Protein AF-G5ATW1-F1 (afdb_monomer_lite)

pLDDT: mean 78.02, std 20.66, range [38.91, 98.62]

Organism: Heterocephalus glaber (NCBI:txid10181)

Structure (mmCIF, N/CA/C/O backbone):
data_AF-G5ATW1-F1
#
_entry.id   AF-G5ATW1-F1
#
loop_
_atom_site.group_PDB
_atom_site.id
_atom_site.type_symbol
_atom_site.label_atom_id
_atom_site.label_alt_id
_atom_site.label_comp_id
_atom_site.label_asym_id
_atom_site.label_entity_id
_atom_site.label_seq_id
_atom_site.pdbx_PDB_ins_code
_atom_site.Cartn_x
_atom_site.Cartn_y
_atom_site.Cartn_z
_atom_site.occupancy
_atom_site.B_iso_or_equiv
_atom_site.auth_seq_id
_atom_site.auth_comp_id
_atom_site.auth_asym_id
_atom_site.auth_atom_id
_atom_site.pdbx_PDB_model_num
ATOM 1 N N . MET A 1 1 ? -32.828 19.879 116.461 1.00 43.00 1 MET A N 1
ATOM 2 C CA . MET A 1 1 ? -32.168 20.107 115.156 1.00 43.00 1 MET A CA 1
ATOM 3 C C . MET A 1 1 ? -32.724 19.106 114.154 1.00 43.00 1 MET A C 1
ATOM 5 O O . MET A 1 1 ? -32.892 17.948 114.508 1.00 43.00 1 MET A O 1
ATOM 9 N N . ARG A 1 2 ? -33.128 19.582 112.972 1.00 44.12 2 ARG A N 1
ATOM 10 C CA . ARG A 1 2 ? -33.842 18.820 111.934 1.00 44.12 2 ARG A CA 1
ATOM 11 C C . ARG A 1 2 ? -32.879 17.887 111.194 1.00 44.12 2 ARG A C 1
ATOM 13 O O . ARG A 1 2 ? -31.856 18.363 110.718 1.00 44.12 2 ARG A O 1
ATOM 20 N N . LEU A 1 3 ? -33.249 16.622 111.012 1.00 41.56 3 LEU A N 1
ATOM 21 C CA . LEU A 1 3 ? -32.668 15.753 109.985 1.00 41.56 3 LEU A CA 1
ATOM 22 C C . LEU A 1 3 ? -33.818 15.195 109.145 1.00 41.56 3 LEU A C 1
ATOM 24 O O . LEU A 1 3 ? -34.719 14.534 109.654 1.00 41.56 3 LEU A O 1
ATOM 28 N N . GLY A 1 4 ? -33.840 15.615 107.880 1.00 42.81 4 GLY A N 1
ATOM 29 C CA . GLY A 1 4 ? -34.915 15.374 106.928 1.00 42.81 4 GLY A CA 1
ATOM 30 C C . GLY A 1 4 ? -34.903 13.954 106.371 1.00 42.81 4 GLY A C 1
ATOM 31 O O . GLY A 1 4 ? -33.855 13.360 106.136 1.00 42.81 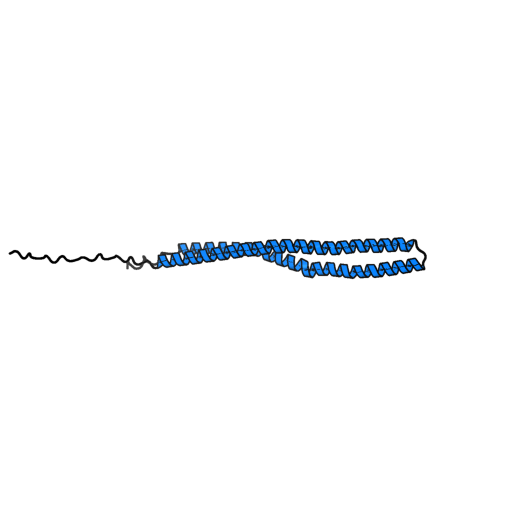4 GLY A O 1
ATOM 32 N N . VAL A 1 5 ? -36.101 13.435 106.128 1.00 47.53 5 VAL A N 1
ATOM 33 C CA . VAL A 1 5 ? -36.336 12.147 105.477 1.00 47.53 5 VAL A CA 1
ATOM 34 C C . VAL A 1 5 ? -36.059 12.308 103.978 1.00 47.53 5 VAL A C 1
ATOM 36 O O . VAL A 1 5 ? -36.802 12.998 103.278 1.00 47.53 5 VAL A O 1
ATOM 39 N N . ALA A 1 6 ? -34.983 11.700 103.475 1.00 47.88 6 ALA A N 1
ATOM 40 C CA . ALA A 1 6 ? -34.665 11.686 102.050 1.00 47.88 6 ALA A CA 1
ATOM 41 C C . ALA A 1 6 ? -35.481 10.595 101.337 1.00 47.88 6 ALA A C 1
ATOM 43 O O . ALA A 1 6 ? -35.378 9.405 101.629 1.00 47.88 6 ALA A O 1
ATOM 44 N N . ARG A 1 7 ? -36.327 11.024 100.400 1.00 48.47 7 ARG A N 1
ATOM 45 C CA . ARG A 1 7 ? -37.178 10.176 99.562 1.00 48.47 7 ARG A CA 1
ATOM 46 C C . ARG A 1 7 ? -36.293 9.475 98.515 1.00 48.47 7 ARG A C 1
ATOM 48 O O . ARG A 1 7 ? -35.663 10.150 97.706 1.00 48.47 7 ARG A O 1
ATOM 55 N N . VAL A 1 8 ? -36.248 8.141 98.508 1.00 46.22 8 VAL A N 1
ATOM 56 C CA . VAL A 1 8 ? -35.547 7.352 97.475 1.00 46.22 8 VAL A CA 1
ATOM 57 C C . VAL A 1 8 ? -36.322 7.467 96.157 1.00 46.22 8 VAL A C 1
ATOM 59 O O . VAL A 1 8 ? -37.338 6.804 95.951 1.00 46.22 8 VAL A O 1
ATOM 62 N N . GLY A 1 9 ? -35.877 8.357 95.270 1.00 42.16 9 GLY A N 1
ATOM 63 C CA . GLY A 1 9 ? -36.382 8.457 93.903 1.00 42.16 9 GLY A CA 1
ATOM 64 C C . GLY A 1 9 ? -35.840 7.311 93.050 1.00 42.16 9 GLY A C 1
ATOM 65 O O . GLY A 1 9 ? -34.629 7.161 92.912 1.00 42.16 9 GLY A O 1
ATOM 66 N N . ARG A 1 10 ? -36.723 6.498 92.457 1.00 48.03 10 ARG A N 1
ATOM 67 C CA . ARG A 1 10 ? -36.334 5.530 91.420 1.00 48.03 10 ARG A CA 1
ATOM 68 C C . ARG A 1 10 ? -35.787 6.295 90.211 1.00 48.03 10 ARG A C 1
ATOM 70 O O . ARG A 1 10 ? -36.563 6.925 89.495 1.00 48.03 10 ARG A O 1
ATOM 77 N N . LEU A 1 11 ? -34.482 6.207 89.949 1.00 41.97 11 LEU A N 1
ATOM 78 C CA . LEU A 1 11 ? -33.926 6.596 88.653 1.00 41.97 11 LEU A CA 1
ATOM 79 C C . LEU A 1 11 ? -34.433 5.602 87.597 1.00 41.97 11 LEU A C 1
ATOM 81 O O . LEU A 1 11 ? -33.980 4.461 87.531 1.00 41.97 11 LEU A O 1
ATOM 85 N N . ARG A 1 12 ? -35.391 6.023 86.765 1.00 44.94 12 ARG A N 1
ATOM 86 C CA . ARG A 1 12 ? -35.660 5.351 85.489 1.00 44.94 12 ARG A CA 1
ATOM 87 C C . ARG A 1 12 ? -34.510 5.686 84.543 1.00 44.94 12 ARG A C 1
ATOM 89 O O . ARG A 1 12 ? -34.400 6.824 84.097 1.00 44.94 12 ARG A O 1
ATOM 96 N N . ALA A 1 13 ? -33.675 4.700 84.231 1.00 47.78 13 ALA A N 1
ATOM 97 C CA . ALA A 1 13 ? -32.768 4.794 83.095 1.00 47.78 13 ALA A CA 1
ATOM 98 C C . ALA A 1 13 ? -33.593 4.921 81.796 1.00 47.78 13 ALA A C 1
ATOM 100 O O . ALA A 1 13 ? -34.606 4.223 81.654 1.00 47.78 13 ALA A O 1
ATOM 101 N N . PRO A 1 14 ? -33.208 5.789 80.845 1.00 43.97 14 PRO A N 1
ATOM 102 C CA . PRO A 1 14 ? -33.826 5.791 79.531 1.00 43.97 14 PRO A CA 1
ATOM 103 C C . PRO A 1 14 ? -33.479 4.471 78.839 1.00 43.97 14 PRO A C 1
ATOM 105 O O . PRO A 1 14 ? -32.315 4.162 78.594 1.00 43.97 14 PRO A O 1
ATOM 108 N N . VAL A 1 15 ? -34.504 3.680 78.527 1.00 48.56 15 VAL A N 1
ATOM 109 C CA . VAL A 1 15 ? -34.378 2.546 77.612 1.00 48.56 15 VAL A CA 1
ATOM 110 C C . VAL A 1 15 ? -34.057 3.135 76.241 1.00 48.56 15 VAL A C 1
ATOM 112 O O . VAL A 1 15 ? -34.947 3.611 75.536 1.00 48.56 15 VAL A O 1
ATOM 115 N N . VAL A 1 16 ? -32.775 3.154 75.873 1.00 45.53 16 VAL A N 1
ATOM 116 C CA . VAL A 1 16 ? -32.357 3.419 74.496 1.00 45.53 16 VAL A CA 1
ATOM 117 C C . VAL A 1 16 ? -32.900 2.263 73.670 1.00 45.53 16 VAL A C 1
ATOM 119 O O . VAL A 1 16 ? -32.420 1.134 73.747 1.00 45.53 16 VAL A O 1
ATOM 122 N N . LYS A 1 17 ? -33.970 2.534 72.928 1.00 40.81 17 LYS A N 1
ATOM 123 C CA . LYS A 1 17 ? -34.583 1.599 71.991 1.00 40.81 17 LYS A CA 1
ATOM 124 C C . LYS A 1 17 ? -33.558 1.361 70.876 1.00 40.81 17 LYS A C 1
ATOM 126 O O . LYS A 1 17 ? -33.521 2.124 69.914 1.00 40.81 17 LYS A O 1
ATOM 131 N N . LEU A 1 18 ? -32.690 0.352 71.017 1.00 43.34 18 LEU A N 1
ATOM 132 C CA . LEU A 1 18 ? -31.927 -0.166 69.882 1.00 43.34 18 LEU A CA 1
ATOM 133 C C . LEU A 1 18 ? -32.963 -0.662 68.873 1.00 43.34 18 LEU A C 1
ATOM 135 O O . LEU A 1 18 ? -33.547 -1.730 69.041 1.00 43.34 18 LEU A O 1
ATOM 139 N N . GLN A 1 19 ? -33.253 0.152 67.860 1.00 45.47 19 GLN A N 1
ATOM 140 C CA . GLN A 1 19 ? -33.989 -0.321 66.699 1.00 45.47 19 GLN A CA 1
ATOM 141 C C . GLN A 1 19 ? -33.115 -1.382 66.026 1.00 45.47 19 GLN A C 1
ATOM 143 O O . GLN A 1 19 ? -31.985 -1.063 65.644 1.00 45.47 19 GLN A O 1
ATOM 148 N N . PRO A 1 20 ? -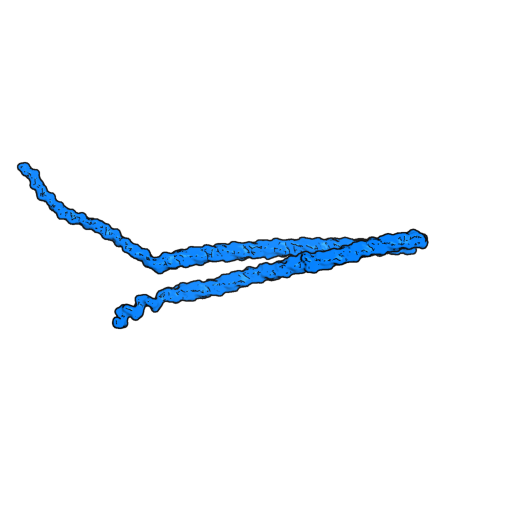33.599 -2.625 65.861 1.00 45.62 20 PRO A N 1
ATOM 149 C CA . PRO A 1 20 ? -32.889 -3.607 65.064 1.00 45.62 20 PRO A CA 1
ATOM 150 C C . PRO A 1 20 ? -32.776 -3.047 63.645 1.00 45.62 20 PRO A C 1
ATOM 152 O O . PRO A 1 20 ? -33.787 -2.751 62.999 1.00 45.62 20 PRO A O 1
ATOM 155 N N . LEU A 1 21 ? -31.551 -2.845 63.156 1.00 48.97 21 LEU A N 1
ATOM 156 C CA . LEU A 1 21 ? -31.346 -2.556 61.743 1.00 48.97 21 LEU A CA 1
ATOM 157 C C . LEU A 1 21 ? -31.840 -3.782 60.969 1.00 48.97 21 LEU A C 1
ATOM 159 O O . LEU A 1 21 ? -31.191 -4.824 60.977 1.00 48.97 21 LEU A O 1
ATOM 163 N N . ALA A 1 22 ? -33.013 -3.660 60.347 1.00 52.53 22 ALA A N 1
ATOM 164 C CA . ALA A 1 22 ? -33.615 -4.743 59.582 1.00 52.53 22 ALA A CA 1
ATOM 165 C C . ALA A 1 22 ? -32.608 -5.283 58.539 1.00 52.53 22 ALA A C 1
ATOM 167 O O . ALA A 1 22 ? -32.097 -4.484 57.740 1.00 52.53 22 ALA A O 1
ATOM 168 N N . PRO A 1 23 ? -32.327 -6.599 58.513 1.00 54.78 23 PRO A N 1
ATOM 169 C CA . PRO A 1 23 ? -31.304 -7.200 57.651 1.00 54.78 23 PRO A CA 1
ATOM 170 C C . PRO A 1 23 ? -31.523 -6.905 56.155 1.00 54.78 23 PRO A C 1
ATOM 172 O O . PRO A 1 23 ? -30.555 -6.666 55.430 1.00 54.78 23 PRO A O 1
ATOM 175 N N . GLY A 1 24 ? -32.777 -6.758 55.710 1.00 53.66 24 GLY A N 1
ATOM 176 C CA . GLY A 1 24 ? -33.113 -6.380 54.329 1.00 53.66 24 GLY A CA 1
ATOM 177 C C . GLY A 1 24 ? -32.606 -4.994 53.895 1.00 53.66 24 GLY A C 1
ATOM 178 O O . GLY A 1 24 ? -32.241 -4.794 52.738 1.00 53.66 24 GLY A O 1
ATOM 179 N N . ARG A 1 25 ? -32.473 -4.026 54.818 1.00 56.94 25 ARG A N 1
ATOM 180 C CA . ARG A 1 25 ? -31.924 -2.692 54.490 1.00 56.94 25 ARG A CA 1
ATOM 181 C C . ARG A 1 25 ? -30.411 -2.703 54.280 1.00 56.94 25 ARG A C 1
ATOM 183 O O . ARG A 1 25 ? -29.901 -1.863 53.539 1.00 56.94 25 ARG A O 1
ATOM 190 N N . LEU A 1 26 ? -29.694 -3.608 54.941 1.00 59.19 26 LEU A N 1
ATOM 191 C CA . LEU A 1 26 ? -28.257 -3.798 54.736 1.00 59.19 26 LEU A CA 1
ATOM 192 C C . LEU A 1 26 ? -27.998 -4.557 53.436 1.00 59.19 26 LEU A C 1
ATOM 194 O O . LEU A 1 26 ? -27.145 -4.121 52.666 1.00 59.19 26 LEU A O 1
ATOM 198 N N . LEU A 1 27 ? -28.793 -5.594 53.145 1.00 60.00 27 LEU A N 1
ATOM 199 C CA . LEU A 1 27 ? -28.721 -6.330 51.881 1.00 60.00 27 LEU A CA 1
ATOM 200 C C . LEU A 1 27 ? -28.955 -5.408 50.678 1.00 60.00 27 LEU A C 1
ATOM 202 O O . LEU A 1 27 ? -28.125 -5.369 49.778 1.00 60.00 27 LEU A O 1
ATOM 206 N N . GLY A 1 28 ? -30.006 -4.579 50.701 1.00 66.75 28 GLY A N 1
ATOM 207 C CA . GLY A 1 28 ? -30.303 -3.644 49.609 1.00 66.75 28 GLY A CA 1
ATOM 208 C C . GLY A 1 28 ? -29.233 -2.562 49.398 1.00 66.75 28 GLY A C 1
ATOM 209 O O . GLY A 1 28 ? -28.950 -2.176 48.265 1.00 66.75 28 GLY A O 1
ATOM 210 N N . LYS A 1 29 ? -28.583 -2.088 50.472 1.00 70.19 29 LYS A N 1
ATOM 211 C CA . LYS A 1 29 ? -27.442 -1.154 50.375 1.00 70.19 29 LYS A CA 1
ATOM 212 C C . LYS A 1 29 ? -26.186 -1.834 49.831 1.00 70.19 29 LYS A C 1
ATOM 214 O O . LYS A 1 29 ? -25.443 -1.209 49.078 1.00 70.19 29 LYS A O 1
ATOM 219 N N . MET A 1 30 ? -25.950 -3.089 50.211 1.00 71.12 30 MET A N 1
ATOM 220 C CA . MET A 1 30 ? -24.826 -3.889 49.729 1.00 71.12 30 MET A CA 1
ATOM 221 C C . MET A 1 30 ? -25.001 -4.213 48.241 1.00 71.12 30 MET A C 1
ATOM 223 O O . MET A 1 30 ? -24.108 -3.906 47.460 1.00 71.12 30 MET A O 1
ATOM 227 N N . LEU A 1 31 ? -26.193 -4.674 47.835 1.00 71.38 31 LEU A N 1
ATOM 228 C CA . LEU A 1 31 ? -26.561 -4.902 46.434 1.00 71.38 31 LEU A CA 1
ATOM 229 C C . LEU A 1 31 ? -26.395 -3.633 45.592 1.00 71.38 31 LEU A C 1
ATOM 231 O O . LEU A 1 31 ? -25.813 -3.687 44.515 1.00 71.38 31 LEU A O 1
ATOM 235 N N . ARG A 1 32 ? -26.860 -2.478 46.089 1.00 72.56 32 ARG A N 1
ATOM 236 C CA . ARG A 1 32 ? -26.727 -1.194 45.383 1.00 72.56 32 ARG A CA 1
ATOM 237 C C . ARG A 1 32 ? -25.265 -0.810 45.153 1.00 72.56 32 ARG A C 1
ATOM 239 O O . ARG A 1 32 ? -24.914 -0.463 44.034 1.00 72.56 32 ARG A O 1
ATOM 246 N N . ARG A 1 33 ? -24.407 -0.920 46.174 1.00 74.25 33 ARG A N 1
ATOM 247 C CA . ARG A 1 33 ? -22.966 -0.643 46.029 1.00 74.25 33 ARG A CA 1
ATOM 248 C C . ARG A 1 33 ? -22.291 -1.610 45.060 1.00 74.25 33 ARG A C 1
ATOM 250 O O . ARG A 1 33 ? -21.436 -1.195 44.285 1.00 74.25 33 ARG A O 1
ATOM 257 N N . THR A 1 34 ? -22.676 -2.885 45.085 1.00 74.38 34 THR A N 1
ATOM 258 C CA . THR A 1 34 ? -22.175 -3.880 44.131 1.00 74.38 34 THR A CA 1
ATOM 259 C C . THR A 1 34 ? -22.605 -3.543 42.702 1.00 74.38 34 THR A C 1
ATOM 261 O O . THR A 1 34 ? -21.777 -3.618 41.800 1.00 74.38 34 THR A O 1
ATOM 264 N N . LEU A 1 35 ? -23.852 -3.111 42.490 1.00 73.62 35 LEU A N 1
ATOM 265 C CA . LEU A 1 35 ? -24.346 -2.671 41.181 1.00 73.62 35 LEU A CA 1
ATOM 266 C C . LEU A 1 35 ? -23.628 -1.402 40.692 1.00 73.62 35 LEU A C 1
ATOM 268 O O . LEU A 1 35 ? -23.144 -1.379 39.567 1.00 73.62 35 LEU A O 1
ATOM 272 N N . GLU A 1 36 ? -23.462 -0.388 41.546 1.00 75.38 36 GLU A N 1
ATOM 273 C CA . GLU A 1 36 ? -22.730 0.850 41.224 1.00 75.38 36 GLU A CA 1
ATOM 274 C C . GLU A 1 36 ? -21.248 0.583 40.886 1.00 75.38 36 GLU A C 1
ATOM 276 O O . GLU A 1 36 ? -20.696 1.168 39.951 1.00 75.38 36 GLU A O 1
ATOM 281 N N . SER A 1 37 ? -20.601 -0.337 41.613 1.00 75.94 37 SER A N 1
ATOM 282 C CA . SER A 1 37 ? -19.232 -0.783 41.323 1.00 75.94 37 SER A CA 1
ATOM 283 C C . SER A 1 37 ? -19.127 -1.552 40.004 1.00 75.94 37 SER A C 1
ATOM 285 O O . SER A 1 37 ? -18.093 -1.485 39.345 1.00 75.94 37 SER A O 1
ATOM 287 N N . GLN A 1 38 ? -20.154 -2.306 39.620 1.00 73.81 38 GLN A N 1
ATOM 288 C CA . GLN A 1 38 ? -20.165 -3.039 38.352 1.00 73.81 38 GLN A CA 1
ATOM 289 C C . GLN A 1 38 ? -20.493 -2.126 37.162 1.00 73.81 38 GLN A C 1
ATOM 291 O O . GLN A 1 38 ? -19.922 -2.291 36.083 1.00 73.81 38 GLN A O 1
ATOM 296 N N . ASP A 1 39 ? -21.348 -1.121 37.351 1.00 79.31 39 ASP A N 1
ATOM 297 C CA . ASP A 1 39 ? -21.641 -0.106 36.336 1.00 79.31 39 ASP A CA 1
ATOM 298 C C . ASP A 1 39 ? -20.403 0.736 36.009 1.00 79.31 39 ASP A C 1
ATOM 300 O O . ASP A 1 39 ? -20.133 1.019 34.839 1.00 79.31 39 ASP A O 1
ATOM 304 N N . SER A 1 40 ? -19.611 1.107 37.022 1.00 80.19 40 SER A N 1
ATOM 305 C CA . SER A 1 40 ? -18.363 1.847 36.807 1.00 80.19 40 SER A CA 1
ATOM 306 C C . SER A 1 40 ? -17.327 1.017 36.042 1.00 80.19 40 SER A C 1
ATOM 308 O O . SER A 1 40 ? -16.744 1.525 35.084 1.00 80.19 40 SER A O 1
ATOM 310 N N . GLN A 1 41 ? -17.174 -0.271 36.371 1.00 80.81 41 GLN A N 1
ATOM 311 C CA . GLN A 1 41 ? -16.334 -1.205 35.610 1.00 80.81 41 GLN A CA 1
ATOM 312 C C . GLN A 1 41 ? -16.803 -1.355 34.157 1.00 80.81 41 GLN A C 1
ATOM 314 O O . GLN A 1 41 ? -15.991 -1.351 33.233 1.00 80.81 41 GLN A O 1
ATOM 319 N N . THR A 1 42 ? -18.115 -1.436 33.934 1.00 81.38 42 THR A N 1
ATOM 320 C CA . THR A 1 42 ? -18.687 -1.579 32.587 1.00 81.38 42 THR A CA 1
ATOM 321 C C . THR A 1 42 ? -18.436 -0.332 31.735 1.00 81.38 42 THR A C 1
ATOM 323 O O . THR A 1 42 ? -18.087 -0.447 30.561 1.00 81.38 42 THR A O 1
ATOM 326 N N . ARG A 1 43 ? -18.553 0.869 32.321 1.00 85.12 43 ARG A N 1
ATOM 327 C CA . ARG A 1 43 ? -18.225 2.135 31.640 1.00 85.12 43 ARG A CA 1
ATOM 328 C C . ARG A 1 43 ? -16.742 2.228 31.293 1.00 85.12 43 ARG A C 1
ATOM 330 O O . ARG A 1 43 ? -16.416 2.530 30.150 1.00 85.12 43 ARG A O 1
ATOM 337 N N . GLN A 1 44 ? -15.862 1.890 32.236 1.00 86.06 44 GLN A N 1
ATOM 338 C CA . GLN A 1 44 ? -14.416 1.853 31.993 1.00 86.06 44 GLN A CA 1
ATOM 339 C C . GLN A 1 44 ? -14.060 0.910 30.837 1.00 86.06 44 GLN A C 1
ATOM 341 O O . GLN A 1 44 ? -13.248 1.260 29.982 1.00 86.06 44 GLN A O 1
ATOM 346 N N . LEU A 1 45 ? -14.705 -0.258 30.769 1.00 85.06 45 LEU A N 1
ATOM 347 C CA . LEU A 1 45 ? -14.506 -1.203 29.675 1.00 85.06 45 LEU A CA 1
ATOM 348 C C . LEU A 1 45 ? -14.999 -0.644 28.330 1.00 85.06 45 LEU A C 1
ATOM 350 O O . LEU A 1 45 ? -14.306 -0.788 27.326 1.00 85.06 45 LEU A O 1
ATOM 354 N N . GLN A 1 46 ? -16.161 0.016 28.294 1.00 85.56 46 GLN A N 1
ATOM 355 C CA . GLN A 1 46 ? -16.667 0.650 27.070 1.00 85.56 46 GLN A CA 1
ATOM 356 C C . GLN A 1 46 ? -15.730 1.748 26.557 1.00 85.56 46 GLN A C 1
ATOM 358 O O . GLN A 1 46 ? -15.475 1.818 25.354 1.00 85.56 46 GLN A O 1
ATOM 363 N N . ASP A 1 47 ? -15.204 2.588 27.448 1.00 89.12 47 ASP A N 1
ATOM 364 C CA . ASP A 1 47 ? -14.279 3.657 27.070 1.00 89.12 47 ASP A CA 1
ATOM 365 C C . ASP A 1 47 ? -12.939 3.091 26.584 1.00 89.12 47 ASP A C 1
ATOM 367 O O . ASP A 1 47 ? -12.410 3.546 25.568 1.00 89.12 47 ASP A O 1
ATOM 371 N N . ALA A 1 48 ? -12.436 2.032 27.227 1.00 87.19 48 ALA A N 1
ATOM 372 C CA . ALA A 1 48 ? -11.246 1.319 26.771 1.00 87.19 48 ALA A CA 1
ATOM 373 C C . ALA A 1 48 ? -11.432 0.725 25.363 1.00 87.19 48 ALA A C 1
ATOM 375 O O . ALA A 1 48 ? -10.563 0.893 24.507 1.00 87.19 48 ALA A O 1
ATOM 376 N N . VAL A 1 49 ? -12.576 0.082 25.092 1.00 86.81 49 VAL A N 1
ATOM 377 C CA . VAL A 1 49 ? -12.890 -0.488 23.769 1.00 86.81 49 VAL A CA 1
ATOM 378 C C . VAL A 1 49 ? -12.960 0.601 22.697 1.00 86.81 49 VAL A C 1
ATOM 380 O O . VAL A 1 49 ? -12.334 0.450 21.650 1.00 86.81 49 VAL A O 1
ATOM 383 N N . LYS A 1 50 ? -13.640 1.726 22.964 1.00 87.44 50 LYS A N 1
ATOM 3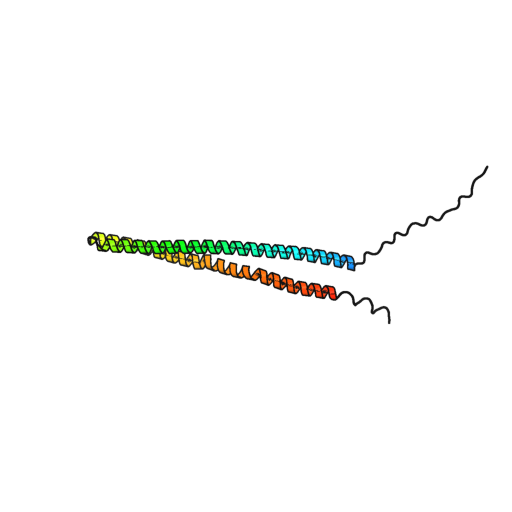84 C CA . LYS A 1 50 ? -13.694 2.869 22.032 1.00 87.44 50 LYS A CA 1
ATOM 385 C C . LYS A 1 50 ? -12.310 3.446 21.743 1.00 87.44 50 LYS A C 1
ATOM 387 O O . LYS A 1 50 ? -12.016 3.811 20.607 1.00 87.44 50 LYS A O 1
ATOM 392 N N . ASN A 1 51 ? -11.457 3.538 22.764 1.00 90.38 51 ASN A N 1
ATOM 393 C CA . ASN A 1 51 ? -10.102 4.051 22.599 1.00 90.38 51 ASN A CA 1
ATOM 394 C C . ASN A 1 51 ? -9.260 3.140 21.694 1.00 90.38 51 ASN A C 1
ATOM 396 O O . ASN A 1 51 ? -8.574 3.621 20.793 1.00 90.38 51 ASN A O 1
ATOM 400 N N . VAL A 1 52 ? -9.357 1.820 21.890 1.00 90.56 52 VAL A N 1
ATOM 401 C CA . VAL A 1 52 ? -8.709 0.836 21.011 1.00 90.56 52 VAL A CA 1
ATOM 402 C C . VAL A 1 52 ? -9.256 0.947 19.589 1.00 90.56 52 VAL A C 1
ATOM 404 O O . VAL A 1 52 ? -8.467 0.993 18.651 1.00 90.56 52 VAL A O 1
ATOM 407 N N . GLU A 1 53 ? -10.576 1.046 19.416 1.00 87.62 53 GLU A N 1
ATOM 408 C CA . GLU A 1 53 ? -11.210 1.163 18.098 1.00 87.62 53 GLU A CA 1
ATOM 409 C C . GLU A 1 53 ? -10.665 2.354 17.306 1.00 87.62 53 GLU A C 1
ATOM 411 O O . GLU A 1 53 ? -10.261 2.209 16.149 1.00 87.62 53 GLU A O 1
ATOM 416 N N . LYS A 1 54 ? -10.599 3.521 17.956 1.00 89.50 54 LYS A N 1
ATOM 417 C CA . LYS A 1 54 ? -10.074 4.748 17.360 1.00 89.50 54 LYS A CA 1
ATOM 418 C C . LYS A 1 54 ? -8.631 4.564 16.894 1.00 89.50 54 LYS A C 1
ATOM 420 O O . LYS A 1 54 ? -8.335 4.784 15.721 1.00 89.50 54 LYS A O 1
ATOM 425 N N . HIS A 1 55 ? -7.745 4.133 17.789 1.00 90.62 55 HIS A N 1
ATOM 426 C CA . HIS A 1 55 ? -6.323 4.016 17.470 1.00 90.62 55 HIS A CA 1
ATOM 427 C C . HIS A 1 55 ? -6.032 2.929 16.435 1.00 90.62 55 HIS A C 1
ATOM 429 O O . HIS A 1 55 ? -5.177 3.116 15.573 1.00 90.62 55 HIS A O 1
ATOM 435 N N . PHE A 1 56 ? -6.767 1.817 16.455 1.00 89.94 56 PHE A N 1
ATOM 436 C CA . PHE A 1 56 ? -6.644 0.795 15.415 1.00 89.94 56 PHE A CA 1
ATOM 437 C C . PHE A 1 56 ? -7.114 1.309 14.052 1.00 89.94 56 PHE A C 1
ATOM 439 O O . PHE A 1 56 ? -6.487 1.002 13.038 1.00 89.94 56 PHE A O 1
ATOM 446 N N . GLY A 1 57 ? -8.170 2.127 14.019 1.00 89.00 57 GLY A N 1
ATOM 447 C CA . GLY A 1 57 ? -8.606 2.816 12.807 1.00 89.00 57 GLY A CA 1
ATOM 448 C C . GLY A 1 57 ? -7.524 3.736 12.234 1.00 89.00 57 GLY A C 1
ATOM 449 O O . GLY A 1 57 ? -7.210 3.644 11.047 1.00 89.00 57 GLY A O 1
ATOM 450 N N . GLU A 1 58 ? -6.913 4.570 13.079 1.00 93.69 58 GLU A N 1
ATOM 451 C CA . GLU A 1 58 ? -5.812 5.472 12.704 1.00 93.69 58 GLU A CA 1
ATOM 452 C C . GLU A 1 58 ? -4.595 4.693 12.178 1.00 93.69 58 GLU A C 1
ATOM 454 O O . GLU A 1 58 ? -4.089 4.982 11.092 1.00 93.69 58 GLU A O 1
ATOM 459 N N . LEU A 1 59 ? -4.164 3.649 12.894 1.00 94.38 59 LEU A N 1
ATOM 460 C CA . LEU A 1 59 ? -3.063 2.786 12.459 1.00 94.38 59 LEU A CA 1
ATOM 461 C C . LEU A 1 59 ? -3.365 2.126 11.110 1.00 94.38 59 LEU A C 1
ATOM 463 O O . LEU A 1 59 ? -2.505 2.109 10.231 1.00 94.38 59 LEU A O 1
ATOM 467 N N . CYS A 1 60 ? -4.589 1.630 10.904 1.00 94.62 60 CYS A N 1
ATOM 468 C CA . CYS A 1 60 ? -4.983 1.005 9.643 1.00 94.62 60 CYS A CA 1
ATOM 469 C C . CYS A 1 60 ? -4.874 1.975 8.466 1.00 94.62 60 CYS A C 1
ATOM 471 O O . CYS A 1 60 ? -4.387 1.596 7.398 1.00 94.62 60 CYS A O 1
ATOM 473 N N . GLN A 1 61 ? -5.287 3.229 8.655 1.00 94.69 61 GLN A N 1
ATOM 474 C CA . GLN A 1 61 ? -5.154 4.266 7.633 1.00 94.69 61 GLN A CA 1
ATOM 475 C C . GLN A 1 61 ? -3.683 4.560 7.321 1.00 94.69 61 GLN A C 1
ATOM 477 O O . GLN A 1 61 ? -3.310 4.623 6.149 1.00 94.69 61 GLN A O 1
ATOM 482 N N . ILE A 1 62 ? -2.837 4.676 8.349 1.00 97.38 62 ILE A N 1
ATOM 483 C CA . ILE A 1 62 ? -1.399 4.936 8.190 1.00 97.38 62 ILE A CA 1
ATOM 484 C C . ILE A 1 62 ? -0.715 3.794 7.426 1.00 97.38 62 ILE A C 1
ATOM 486 O O . ILE A 1 62 ? -0.006 4.053 6.452 1.00 97.38 62 ILE A O 1
ATOM 490 N N . PHE A 1 63 ? -0.951 2.536 7.812 1.00 97.56 63 PHE A N 1
ATOM 491 C CA . PHE A 1 63 ? -0.353 1.379 7.135 1.00 97.56 63 PHE A CA 1
ATOM 492 C C . PHE A 1 63 ? -0.860 1.213 5.702 1.00 97.56 63 PHE A C 1
ATOM 494 O O . PHE A 1 63 ? -0.066 0.944 4.806 1.00 97.56 63 PHE A O 1
ATOM 501 N N . THR A 1 64 ? -2.149 1.453 5.453 1.00 96.56 64 THR A N 1
ATOM 502 C CA . THR A 1 64 ? -2.699 1.446 4.087 1.00 96.56 64 THR A CA 1
ATOM 503 C C . THR A 1 64 ? -2.021 2.512 3.221 1.00 96.56 64 THR A C 1
ATOM 505 O O . THR A 1 64 ? -1.589 2.234 2.104 1.00 96.56 64 THR A O 1
ATOM 508 N N . ALA A 1 65 ? -1.846 3.728 3.750 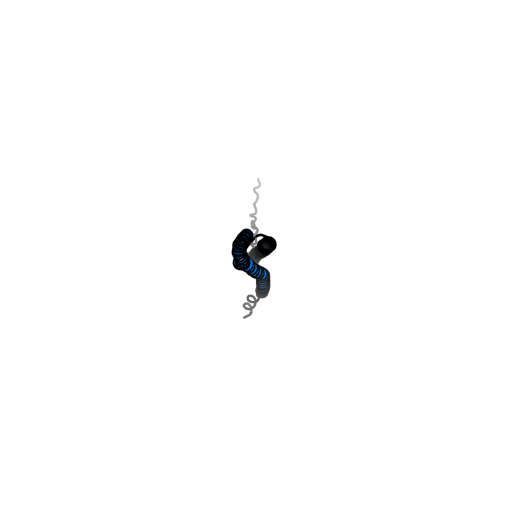1.00 98.06 65 ALA A N 1
ATOM 509 C CA . ALA A 1 65 ? -1.150 4.796 3.041 1.00 98.06 65 ALA A CA 1
ATOM 510 C C . ALA A 1 65 ? 0.331 4.468 2.783 1.00 98.06 65 ALA A C 1
ATOM 512 O O . ALA A 1 65 ? 0.866 4.845 1.740 1.00 98.06 65 ALA A O 1
ATOM 513 N N . TYR A 1 66 ? 0.996 3.773 3.711 1.00 98.19 66 TYR A N 1
ATOM 514 C CA . TYR A 1 66 ? 2.366 3.297 3.528 1.00 98.19 66 TYR A CA 1
ATOM 515 C C . TYR A 1 66 ? 2.468 2.294 2.370 1.00 98.19 66 TYR A C 1
ATOM 517 O O . TYR A 1 66 ? 3.258 2.523 1.456 1.00 98.19 66 TYR A O 1
ATOM 525 N N . VAL A 1 67 ? 1.608 1.270 2.338 1.00 98.44 67 VAL A N 1
ATOM 526 C CA . VAL A 1 67 ? 1.534 0.305 1.225 1.00 98.44 67 VAL A CA 1
ATOM 527 C C . VAL A 1 67 ? 1.348 1.016 -0.113 1.00 98.44 67 VAL A C 1
ATOM 529 O O . VAL A 1 67 ? 2.084 0.757 -1.063 1.00 98.44 67 VAL A O 1
ATOM 532 N N . TRP A 1 68 ? 0.413 1.965 -0.189 1.00 98.06 68 TRP A N 1
ATOM 533 C CA . TRP A 1 68 ? 0.171 2.710 -1.424 1.00 98.06 68 TRP A CA 1
ATOM 534 C C . TRP A 1 68 ? 1.361 3.563 -1.851 1.00 98.06 68 TRP A C 1
ATOM 536 O O . TRP A 1 68 ? 1.593 3.720 -3.046 1.00 98.06 68 TRP A O 1
ATOM 546 N N . LYS A 1 69 ? 2.132 4.122 -0.912 1.00 98.25 69 LYS A N 1
ATOM 547 C CA . LYS A 1 69 ? 3.378 4.824 -1.251 1.00 98.25 69 LYS A CA 1
ATOM 548 C C . LYS A 1 69 ? 4.408 3.863 -1.842 1.00 98.25 69 LYS A C 1
ATOM 550 O O . LYS A 1 69 ? 5.043 4.224 -2.829 1.00 98.25 69 LYS A O 1
ATOM 555 N N . THR A 1 70 ? 4.533 2.655 -1.299 1.00 97.94 70 THR A N 1
ATOM 556 C CA . THR A 1 70 ? 5.427 1.618 -1.835 1.00 97.94 70 THR A CA 1
ATOM 557 C C . THR A 1 70 ? 4.995 1.177 -3.237 1.00 97.94 70 THR A C 1
ATOM 559 O O . THR A 1 70 ? 5.825 1.150 -4.146 1.00 97.94 70 THR A O 1
ATOM 562 N N . ALA A 1 71 ? 3.695 0.947 -3.453 1.00 98.31 71 ALA A N 1
ATOM 563 C CA . ALA A 1 71 ? 3.135 0.624 -4.768 1.00 98.31 71 ALA A CA 1
ATOM 564 C C . ALA A 1 71 ? 3.346 1.759 -5.784 1.00 98.31 71 ALA A C 1
ATOM 566 O O . ALA A 1 71 ? 3.836 1.530 -6.883 1.00 98.31 71 ALA A O 1
ATOM 567 N N . ARG A 1 72 ? 3.097 3.014 -5.391 1.00 98.19 72 ARG A N 1
ATOM 568 C CA . ARG A 1 72 ? 3.363 4.183 -6.248 1.00 98.19 72 ARG A CA 1
ATOM 569 C C . ARG A 1 72 ? 4.833 4.323 -6.606 1.00 98.19 72 ARG A C 1
ATOM 571 O O . ARG A 1 72 ? 5.160 4.806 -7.685 1.00 98.19 72 ARG A O 1
ATOM 578 N N . LEU A 1 73 ? 5.733 3.948 -5.699 1.00 98.00 73 LEU A N 1
ATOM 579 C CA . LEU A 1 73 ? 7.153 3.969 -6.002 1.00 98.00 73 LEU A CA 1
ATOM 580 C C . LEU A 1 73 ? 7.466 2.936 -7.094 1.00 98.00 73 LEU A C 1
ATOM 582 O O . LEU A 1 73 ? 8.252 3.271 -7.982 1.00 98.00 73 LEU A O 1
ATOM 586 N N . ARG A 1 74 ? 6.834 1.744 -7.071 1.00 98.06 74 ARG A N 1
ATOM 587 C CA . ARG A 1 74 ? 6.898 0.726 -8.148 1.00 98.06 74 ARG A CA 1
ATOM 588 C C . ARG A 1 74 ? 6.449 1.305 -9.480 1.00 98.06 74 ARG A C 1
ATOM 590 O O . ARG A 1 74 ? 7.247 1.293 -10.407 1.00 98.06 74 ARG A O 1
ATOM 597 N N . ASP A 1 75 ? 5.285 1.949 -9.518 1.00 98.19 75 ASP A N 1
ATOM 598 C CA . ASP A 1 75 ? 4.783 2.615 -10.730 1.00 98.19 75 ASP A CA 1
ATOM 599 C C . ASP A 1 75 ? 5.804 3.600 -11.316 1.00 98.19 75 ASP A C 1
ATOM 601 O O . ASP A 1 75 ? 5.978 3.702 -12.528 1.00 98.19 75 ASP A O 1
ATOM 605 N N . LYS A 1 76 ? 6.517 4.344 -10.459 1.00 98.25 76 LYS A N 1
ATOM 606 C CA . LYS A 1 76 ? 7.576 5.257 -10.910 1.00 98.25 76 LYS A CA 1
ATOM 607 C C . LYS A 1 76 ? 8.789 4.529 -11.474 1.00 98.25 76 LYS A C 1
ATOM 609 O O . LYS A 1 76 ? 9.392 5.038 -12.413 1.00 98.25 76 LYS A O 1
ATOM 614 N N . ALA A 1 77 ? 9.150 3.375 -10.927 1.00 97.94 77 ALA A N 1
ATOM 615 C CA . ALA A 1 77 ? 10.228 2.577 -11.488 1.00 97.94 77 ALA A CA 1
ATOM 616 C C . ALA A 1 77 ? 9.850 1.973 -12.845 1.00 97.94 77 ALA A C 1
ATOM 618 O O . ALA A 1 77 ? 10.696 1.970 -13.731 1.00 97.94 77 ALA A O 1
ATOM 619 N N . ASP A 1 78 ? 8.591 1.577 -13.045 1.00 97.69 78 ASP A N 1
ATOM 620 C CA . ASP A 1 78 ? 8.108 1.091 -14.345 1.00 97.69 78 ASP A CA 1
ATOM 621 C C . ASP A 1 78 ? 8.258 2.172 -15.431 1.00 97.69 78 ASP A C 1
ATOM 623 O O . ASP A 1 78 ? 8.726 1.899 -16.539 1.00 97.69 78 ASP A O 1
ATOM 627 N N . LEU A 1 79 ? 7.960 3.435 -15.093 1.00 98.44 79 LEU A N 1
ATOM 628 C CA . LEU A 1 79 ? 8.212 4.572 -15.987 1.00 98.44 79 LEU A CA 1
ATOM 629 C C . LEU A 1 79 ? 9.705 4.743 -16.300 1.00 98.44 79 LEU A C 1
ATOM 631 O O . LEU A 1 79 ? 10.059 4.967 -17.452 1.00 98.44 79 LEU A O 1
ATOM 635 N N . LEU A 1 80 ? 10.586 4.614 -15.303 1.00 98.50 80 LEU A N 1
ATOM 636 C CA . LEU A 1 80 ? 12.035 4.711 -15.517 1.00 98.50 80 LEU A CA 1
ATOM 637 C C . LEU A 1 80 ? 12.556 3.590 -16.424 1.00 98.50 80 LEU A C 1
ATOM 639 O O . LEU A 1 80 ? 13.345 3.862 -17.324 1.00 98.50 80 LEU A O 1
ATOM 643 N N . VAL A 1 81 ? 12.097 2.350 -16.226 1.00 98.56 81 VAL A N 1
ATOM 644 C CA . VAL A 1 81 ? 12.419 1.216 -17.108 1.00 98.56 81 VAL A CA 1
ATOM 645 C C . VAL A 1 81 ? 11.988 1.520 -18.543 1.00 98.56 81 VAL A C 1
ATOM 647 O O . VAL A 1 81 ? 12.748 1.279 -19.482 1.00 98.56 81 VAL A O 1
ATOM 650 N N . ASN A 1 82 ? 10.792 2.084 -18.730 1.00 98.31 82 ASN A N 1
ATOM 651 C CA . ASN A 1 82 ? 10.314 2.473 -20.051 1.00 98.31 82 ASN A CA 1
ATOM 652 C C . ASN A 1 82 ? 11.192 3.563 -20.688 1.00 98.31 82 ASN A C 1
ATOM 654 O O . ASN A 1 82 ? 11.609 3.403 -21.832 1.00 98.31 82 ASN A O 1
ATOM 658 N N . GLU A 1 83 ? 11.533 4.623 -19.954 1.00 98.62 83 GLU A N 1
ATOM 659 C CA . GLU A 1 83 ? 12.409 5.696 -20.452 1.00 98.62 83 GLU A CA 1
ATOM 660 C C . GLU A 1 83 ? 13.794 5.173 -20.858 1.00 98.62 83 GLU A C 1
ATOM 662 O O . GLU A 1 83 ? 14.300 5.512 -21.930 1.00 98.62 83 GLU A O 1
ATOM 667 N N . ILE A 1 84 ? 14.387 4.277 -20.058 1.00 98.56 84 ILE A N 1
ATOM 668 C CA . ILE A 1 84 ? 15.663 3.631 -20.401 1.00 98.56 84 ILE A CA 1
ATOM 669 C C . ILE A 1 84 ? 15.529 2.842 -21.708 1.00 98.56 84 ILE A C 1
ATOM 671 O O . ILE A 1 84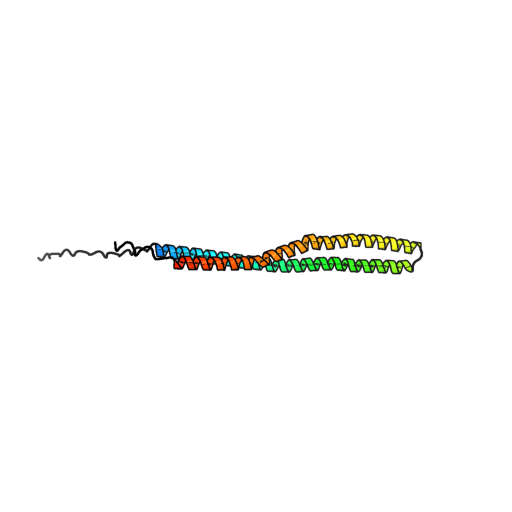 ? 16.410 2.917 -22.562 1.00 98.56 84 ILE A O 1
ATOM 675 N N . ASN A 1 85 ? 14.431 2.110 -21.896 1.00 98.19 85 ASN A N 1
ATOM 676 C CA . ASN A 1 85 ? 14.191 1.329 -23.110 1.00 98.19 85 ASN A CA 1
ATOM 677 C C . ASN A 1 85 ? 13.939 2.200 -24.353 1.00 98.19 85 ASN A C 1
ATOM 679 O O . ASN A 1 85 ? 14.388 1.852 -25.453 1.00 98.19 85 ASN A O 1
ATOM 683 N N . VAL A 1 86 ? 13.253 3.335 -24.190 1.00 98.44 86 VAL A N 1
ATOM 684 C CA . VAL A 1 86 ? 13.071 4.336 -25.250 1.00 98.44 86 VAL A CA 1
ATOM 685 C C . VAL A 1 86 ? 14.428 4.889 -25.670 1.00 98.44 86 VAL A C 1
ATOM 687 O O . VAL A 1 86 ? 14.763 4.832 -26.853 1.00 98.44 86 VAL A O 1
ATOM 690 N N . TYR A 1 87 ? 15.249 5.324 -24.712 1.00 98.25 87 TYR A N 1
ATOM 691 C CA . TYR A 1 87 ? 16.590 5.829 -24.998 1.00 98.25 87 TYR A CA 1
ATOM 692 C C . TYR A 1 87 ? 17.502 4.757 -25.612 1.00 98.25 87 TYR A C 1
ATOM 694 O O . TYR A 1 87 ? 18.148 4.985 -26.629 1.00 98.25 87 TYR A O 1
ATOM 702 N N . ALA A 1 88 ? 17.483 3.530 -25.088 1.00 98.31 88 ALA A N 1
ATOM 703 C CA . ALA A 1 88 ? 18.242 2.416 -25.655 1.00 98.31 88 ALA A CA 1
ATOM 704 C C . ALA A 1 88 ? 17.922 2.178 -27.139 1.00 98.31 88 ALA A C 1
ATOM 706 O O . ALA A 1 88 ? 18.766 1.696 -27.893 1.00 98.31 88 ALA A O 1
ATOM 707 N N . SER A 1 89 ? 16.708 2.509 -27.582 1.00 96.94 89 SER A N 1
ATOM 708 C CA . SER A 1 89 ? 16.292 2.337 -28.973 1.00 96.94 89 SER A CA 1
ATOM 709 C C . SER A 1 89 ? 16.918 3.355 -29.933 1.00 96.94 89 SER A C 1
ATOM 711 O O . SER A 1 89 ? 16.946 3.072 -31.130 1.00 96.94 89 SER A O 1
ATOM 713 N N . THR A 1 90 ? 17.453 4.475 -29.432 1.00 97.94 90 THR A N 1
ATOM 714 C CA . THR A 1 90 ? 18.141 5.504 -30.234 1.00 97.94 90 THR A CA 1
ATOM 715 C C . THR A 1 90 ? 19.652 5.296 -30.322 1.00 97.94 90 THR A C 1
ATOM 717 O O . THR A 1 90 ? 20.312 5.955 -31.119 1.00 97.94 90 THR A O 1
ATOM 720 N N . GLU A 1 91 ? 20.204 4.391 -29.516 1.00 98.06 91 GLU A N 1
ATOM 721 C CA . GLU A 1 91 ? 21.645 4.210 -29.350 1.00 98.06 91 GLU A CA 1
ATOM 722 C C . GLU A 1 91 ? 22.245 3.098 -30.224 1.00 98.06 91 GLU A C 1
ATOM 724 O O . GLU A 1 91 ? 21.559 2.199 -30.724 1.00 98.06 91 GLU A O 1
ATOM 729 N N . ALA A 1 92 ? 23.573 3.138 -30.381 1.00 97.44 92 ALA A N 1
ATOM 730 C CA . ALA A 1 92 ? 24.335 2.119 -31.102 1.00 97.44 92 ALA A CA 1
ATOM 731 C C . ALA A 1 92 ? 24.183 0.719 -30.459 1.00 97.44 92 ALA A C 1
ATOM 733 O O . ALA A 1 92 ? 24.012 0.622 -29.241 1.00 97.44 92 ALA A O 1
ATOM 734 N N . PRO A 1 93 ? 24.312 -0.389 -31.222 1.00 96.12 93 PRO A N 1
ATOM 735 C CA . PRO A 1 93 ? 23.953 -1.736 -30.759 1.00 96.12 93 PRO A CA 1
ATOM 736 C C . PRO A 1 93 ? 24.562 -2.163 -29.415 1.00 96.12 93 PRO A C 1
ATOM 738 O O . PRO A 1 93 ? 23.858 -2.715 -28.571 1.00 96.12 93 PRO A O 1
ATOM 741 N N . ASN A 1 94 ? 25.844 -1.867 -29.186 1.00 95.19 94 ASN A N 1
ATOM 742 C CA . ASN A 1 94 ? 26.532 -2.242 -27.947 1.00 95.19 94 ASN A CA 1
ATOM 743 C C . ASN A 1 94 ? 25.978 -1.482 -26.730 1.00 95.19 94 ASN A C 1
ATOM 745 O O . ASN A 1 94 ? 25.732 -2.085 -25.686 1.00 95.19 94 ASN A O 1
ATOM 749 N N . LEU A 1 95 ? 25.736 -0.174 -26.870 1.00 97.31 95 LEU A N 1
ATOM 750 C CA . LEU A 1 95 ? 25.170 0.647 -25.798 1.00 97.31 95 LEU A CA 1
ATOM 751 C C . LEU A 1 95 ? 23.691 0.313 -25.567 1.00 97.31 95 LEU A C 1
ATOM 753 O O . LEU A 1 95 ? 23.273 0.151 -24.424 1.00 97.31 95 LEU A O 1
ATOM 757 N N . LYS A 1 96 ? 22.926 0.103 -26.643 1.00 98.19 96 LYS A N 1
ATOM 758 C CA . LYS A 1 96 ? 21.544 -0.386 -26.590 1.00 98.19 96 LYS A CA 1
ATOM 759 C C . LYS A 1 96 ? 21.424 -1.665 -25.768 1.00 98.19 96 LYS A C 1
ATOM 761 O O . LYS A 1 96 ? 20.550 -1.755 -24.909 1.00 98.19 96 LYS A O 1
ATOM 766 N N . GLN A 1 97 ? 22.290 -2.650 -26.013 1.00 98.19 97 GLN A N 1
ATOM 767 C CA . GLN A 1 97 ? 22.268 -3.900 -25.255 1.00 98.19 97 GLN A CA 1
ATOM 768 C C . GLN A 1 97 ? 22.603 -3.672 -23.774 1.00 98.19 97 GLN A C 1
ATOM 770 O O . GLN A 1 97 ? 21.936 -4.236 -22.910 1.00 98.19 97 GLN A O 1
ATOM 775 N N . GLY A 1 98 ? 23.588 -2.819 -23.473 1.00 98.44 98 GLY A N 1
ATOM 776 C CA . GLY A 1 98 ? 23.930 -2.453 -22.096 1.00 98.44 98 GLY A CA 1
ATOM 777 C C . GLY A 1 98 ? 22.770 -1.788 -21.346 1.00 98.44 98 GLY A C 1
ATOM 778 O O . GLY A 1 98 ? 22.468 -2.176 -20.219 1.00 98.44 98 GLY A O 1
ATOM 779 N N . LEU A 1 99 ? 22.076 -0.843 -21.986 1.00 98.56 99 LEU A N 1
ATOM 780 C CA . LEU A 1 99 ? 20.917 -0.153 -21.411 1.00 98.56 99 LEU A CA 1
ATOM 781 C C . LEU A 1 99 ? 19.726 -1.092 -21.194 1.00 98.56 99 LEU A C 1
ATOM 783 O O . LEU A 1 99 ? 19.071 -1.002 -20.160 1.00 98.56 99 LEU A O 1
ATOM 787 N N . LYS A 1 100 ? 19.475 -2.023 -22.123 1.00 98.25 100 LYS A N 1
ATOM 788 C CA . LYS A 1 100 ? 18.442 -3.054 -21.946 1.00 98.25 100 LYS A CA 1
ATOM 789 C C . LYS A 1 100 ? 18.741 -3.965 -20.761 1.00 98.25 100 LYS A C 1
ATOM 791 O O . LYS A 1 100 ? 17.885 -4.131 -19.905 1.00 98.25 100 LYS A O 1
ATOM 796 N N . ASN A 1 101 ? 19.971 -4.469 -20.656 1.00 98.38 101 ASN A N 1
ATOM 797 C CA . ASN A 1 101 ? 20.374 -5.291 -19.514 1.00 98.38 101 ASN A CA 1
ATOM 798 C C . ASN A 1 101 ? 20.224 -4.522 -18.188 1.00 98.38 101 ASN A C 1
ATOM 800 O O . ASN A 1 101 ? 19.770 -5.080 -17.195 1.00 98.38 101 ASN A O 1
ATOM 804 N N . PHE A 1 102 ? 20.579 -3.233 -18.171 1.00 98.31 102 PHE A N 1
ATOM 805 C CA . PHE A 1 102 ? 20.399 -2.372 -17.002 1.00 98.31 102 PHE A CA 1
ATOM 806 C C . PHE A 1 102 ? 18.917 -2.184 -16.631 1.00 98.31 102 PHE A C 1
ATOM 808 O O . PHE A 1 102 ? 18.559 -2.319 -15.461 1.00 98.31 102 PHE A O 1
ATOM 815 N N . ALA A 1 103 ? 18.054 -1.913 -17.615 1.00 98.62 103 ALA A N 1
ATOM 816 C CA . ALA A 1 103 ? 16.609 -1.825 -17.423 1.00 98.62 103 ALA A CA 1
ATOM 817 C C . ALA A 1 103 ? 16.015 -3.139 -16.893 1.00 98.62 103 ALA A C 1
ATOM 819 O O . ALA A 1 103 ? 15.208 -3.098 -15.967 1.00 98.62 103 ALA A O 1
ATOM 820 N N . ASP A 1 104 ? 16.446 -4.284 -17.425 1.00 98.38 104 ASP A N 1
ATOM 821 C CA . ASP A 1 104 ? 15.974 -5.606 -17.005 1.00 98.38 104 ASP A CA 1
ATOM 822 C C . ASP A 1 104 ? 16.359 -5.915 -15.549 1.00 98.38 104 ASP A C 1
ATOM 824 O O . ASP A 1 104 ? 15.532 -6.396 -14.774 1.00 98.38 104 ASP A O 1
ATOM 828 N N . GLU A 1 105 ? 17.591 -5.603 -15.133 1.00 98.38 105 GLU A N 1
ATOM 829 C CA . GLU A 1 105 ? 18.002 -5.754 -13.730 1.00 98.38 105 GLU A CA 1
ATOM 830 C C . GLU A 1 105 ? 17.217 -4.821 -12.798 1.00 98.38 105 GLU A C 1
ATOM 832 O O . GLU A 1 105 ? 16.791 -5.226 -11.712 1.00 98.38 105 GLU A O 1
ATOM 837 N N . PHE A 1 106 ? 16.957 -3.582 -13.226 1.00 98.44 106 PHE A N 1
ATOM 838 C CA . PHE A 1 106 ? 16.139 -2.662 -12.442 1.00 98.44 106 PHE A CA 1
ATOM 839 C C . PHE A 1 106 ? 14.670 -3.103 -12.361 1.00 98.44 106 PHE A C 1
ATOM 841 O O . PHE A 1 106 ? 14.059 -2.943 -11.303 1.00 98.44 106 PHE A O 1
ATOM 848 N N . ALA A 1 107 ? 14.121 -3.701 -13.424 1.00 98.44 107 ALA A N 1
ATOM 849 C CA . ALA A 1 107 ? 12.779 -4.278 -13.447 1.00 98.44 107 ALA A CA 1
ATOM 850 C C . ALA A 1 107 ? 12.650 -5.455 -12.466 1.00 98.44 107 ALA A C 1
ATOM 852 O O . ALA A 1 107 ? 11.722 -5.472 -11.662 1.00 98.44 107 ALA A O 1
ATOM 853 N N . LYS A 1 108 ? 13.637 -6.362 -12.415 1.00 98.00 108 LYS A N 1
ATOM 854 C CA . LYS A 1 108 ? 13.675 -7.446 -11.410 1.00 98.00 108 LYS A CA 1
ATOM 855 C C . LYS A 1 108 ? 13.665 -6.912 -9.978 1.00 98.00 108 LYS A C 1
ATOM 857 O O . LYS A 1 108 ? 13.059 -7.511 -9.093 1.00 98.00 108 LYS A O 1
ATOM 862 N N . LEU A 1 109 ? 14.311 -5.768 -9.729 1.00 97.88 109 LEU A N 1
ATOM 863 C CA . LEU A 1 109 ? 14.243 -5.115 -8.419 1.00 97.88 109 LEU A CA 1
ATOM 864 C C . LEU A 1 109 ? 12.804 -4.684 -8.066 1.00 97.88 109 LEU A C 1
ATOM 866 O O . LEU A 1 109 ? 12.430 -4.677 -6.893 1.00 97.88 109 LEU A O 1
ATOM 870 N N . GLN A 1 110 ? 11.984 -4.362 -9.070 1.00 98.31 110 GLN A N 1
ATOM 871 C CA . GLN A 1 110 ? 10.579 -3.992 -8.884 1.00 98.31 110 GLN A CA 1
ATOM 872 C C . GLN A 1 110 ? 9.672 -5.177 -8.603 1.00 98.31 110 GLN A C 1
ATOM 874 O O . GLN A 1 110 ? 8.730 -5.014 -7.829 1.00 98.31 110 GLN A O 1
ATOM 879 N N . ASP A 1 111 ? 9.993 -6.362 -9.115 1.00 97.94 111 ASP A N 1
ATOM 880 C CA . ASP A 1 111 ? 9.271 -7.590 -8.770 1.00 97.94 111 ASP A CA 1
ATOM 881 C C . ASP A 1 111 ? 9.350 -7.869 -7.260 1.00 97.94 111 ASP A C 1
ATOM 883 O O . ASP A 1 111 ? 8.343 -8.187 -6.622 1.00 97.94 111 ASP A O 1
ATOM 887 N N . TYR A 1 112 ? 10.518 -7.649 -6.640 1.00 97.81 112 TYR A N 1
ATOM 888 C CA . TYR A 1 112 ? 10.653 -7.744 -5.181 1.00 97.81 112 TYR A CA 1
ATOM 889 C C . TYR A 1 112 ? 9.795 -6.715 -4.450 1.00 97.81 112 TYR A C 1
ATOM 891 O O . TYR A 1 112 ? 9.199 -7.030 -3.419 1.00 97.81 112 TYR A O 1
ATOM 899 N N . ARG A 1 113 ? 9.697 -5.493 -4.980 1.00 97.94 113 ARG A N 1
ATOM 900 C CA . ARG A 1 113 ? 8.841 -4.462 -4.391 1.00 97.94 113 ARG A CA 1
ATOM 901 C C . ARG A 1 113 ? 7.356 -4.778 -4.557 1.00 97.94 113 ARG A C 1
ATOM 903 O O . ARG A 1 113 ? 6.578 -4.493 -3.653 1.00 97.94 113 ARG A O 1
ATOM 910 N N . GLN A 1 114 ? 6.954 -5.384 -5.670 1.00 98.12 114 GLN A N 1
ATOM 911 C CA . GLN A 1 114 ? 5.590 -5.871 -5.845 1.00 98.12 114 GLN A CA 1
ATOM 912 C C . GLN A 1 114 ? 5.263 -6.946 -4.799 1.00 98.12 114 GLN A C 1
ATOM 914 O O . GLN A 1 114 ? 4.246 -6.848 -4.113 1.00 98.12 114 GLN A O 1
ATOM 919 N N . ALA A 1 115 ? 6.173 -7.901 -4.591 1.00 98.38 115 ALA A N 1
ATOM 920 C CA . ALA A 1 115 ? 6.035 -8.903 -3.537 1.00 98.38 115 ALA A CA 1
ATOM 921 C C . ALA A 1 115 ? 5.999 -8.278 -2.127 1.00 98.38 115 ALA A C 1
ATOM 923 O O . ALA A 1 115 ? 5.270 -8.748 -1.252 1.00 98.38 115 ALA A O 1
ATOM 924 N N . GLU A 1 116 ? 6.760 -7.205 -1.887 1.00 98.06 116 GLU A N 1
ATOM 925 C CA . GLU A 1 116 ? 6.711 -6.441 -0.637 1.00 98.06 116 GLU A CA 1
ATOM 926 C C . GLU A 1 116 ? 5.335 -5.797 -0.419 1.00 98.06 116 GLU A C 1
ATOM 928 O O . GLU A 1 116 ? 4.776 -5.928 0.670 1.00 98.06 116 GLU A O 1
ATOM 933 N N . VAL A 1 117 ? 4.762 -5.155 -1.443 1.00 98.62 117 VAL A N 1
ATOM 934 C CA . VAL A 1 117 ? 3.416 -4.554 -1.392 1.00 98.62 117 VAL A CA 1
ATOM 935 C C . VAL A 1 117 ? 2.370 -5.605 -1.031 1.00 98.62 117 VAL A C 1
ATOM 937 O O . VAL A 1 117 ? 1.649 -5.433 -0.049 1.00 98.62 117 VAL A O 1
ATOM 940 N N . GLU A 1 118 ? 2.337 -6.722 -1.757 1.00 98.44 118 GLU A N 1
ATOM 941 C CA . GLU A 1 118 ? 1.386 -7.815 -1.512 1.00 98.44 118 GLU A CA 1
ATOM 942 C C . GLU A 1 118 ? 1.542 -8.397 -0.105 1.00 98.44 118 GLU A C 1
ATOM 944 O O . GLU A 1 118 ? 0.562 -8.679 0.593 1.00 98.44 118 GLU A O 1
ATOM 949 N N . ARG A 1 119 ? 2.787 -8.541 0.359 1.00 98.44 119 ARG A N 1
ATOM 950 C CA . ARG A 1 119 ? 3.071 -9.051 1.700 1.00 98.44 119 ARG A CA 1
ATOM 951 C C . ARG A 1 119 ? 2.654 -8.065 2.785 1.00 98.44 119 ARG A C 1
ATOM 953 O O . ARG A 1 119 ? 2.119 -8.507 3.802 1.00 98.44 119 ARG A O 1
ATOM 960 N N . LEU A 1 120 ? 2.880 -6.766 2.602 1.00 98.19 120 LEU A N 1
ATOM 961 C CA . LEU A 1 120 ? 2.424 -5.739 3.538 1.00 98.19 120 LEU A CA 1
ATOM 962 C C . LEU A 1 120 ? 0.893 -5.712 3.616 1.00 98.19 120 LEU A C 1
ATOM 964 O O . LEU A 1 120 ? 0.340 -5.666 4.716 1.00 98.19 120 LEU A O 1
ATOM 968 N N . GLU A 1 121 ? 0.197 -5.815 2.483 1.00 97.25 121 GLU A N 1
ATOM 969 C CA . GLU A 1 121 ? -1.265 -5.904 2.466 1.00 97.25 121 GLU A CA 1
ATOM 970 C C . GLU A 1 121 ? -1.754 -7.137 3.230 1.00 97.25 121 GLU A C 1
ATOM 972 O O . GLU A 1 121 ? -2.495 -7.013 4.207 1.00 97.25 121 GLU A O 1
ATOM 977 N N . ALA A 1 122 ? -1.269 -8.323 2.858 1.00 97.62 122 ALA A N 1
ATOM 978 C CA . ALA A 1 122 ? -1.756 -9.584 3.405 1.00 97.62 122 ALA A CA 1
ATOM 979 C C . ALA A 1 122 ? -1.355 -9.830 4.868 1.00 97.62 122 ALA A C 1
ATOM 981 O O . ALA A 1 122 ? -2.085 -10.490 5.608 1.00 97.62 122 ALA A O 1
ATOM 982 N N . LYS A 1 123 ? -0.170 -9.373 5.295 1.00 97.12 123 LYS A N 1
ATOM 983 C CA . LYS A 1 123 ? 0.389 -9.698 6.621 1.00 97.12 123 LYS A CA 1
ATOM 984 C C . LYS A 1 123 ? 0.324 -8.558 7.625 1.00 97.12 123 LYS A C 1
ATOM 986 O O . LYS A 1 123 ? 0.492 -8.826 8.810 1.00 97.12 123 LYS A O 1
ATOM 991 N N . VAL A 1 124 ? 0.079 -7.325 7.186 1.00 95.50 124 VAL A N 1
ATOM 992 C CA . VAL A 1 124 ? 0.013 -6.161 8.082 1.00 95.50 124 VAL A CA 1
ATOM 993 C C . VAL A 1 124 ? -1.363 -5.515 8.024 1.00 95.50 124 VAL A C 1
ATOM 995 O O . VAL A 1 124 ? -2.026 -5.400 9.054 1.00 95.50 124 VAL A O 1
ATOM 998 N N . VAL A 1 125 ? -1.824 -5.135 6.832 1.00 95.62 125 VAL A N 1
ATOM 999 C CA . VAL A 1 125 ? -3.074 -4.377 6.686 1.00 95.62 125 VAL A CA 1
ATOM 1000 C C . VAL A 1 125 ? -4.302 -5.251 6.952 1.00 95.62 125 VAL A C 1
ATOM 1002 O O . VAL A 1 125 ? -5.163 -4.859 7.738 1.00 95.62 125 VAL A O 1
ATOM 1005 N N . GLU A 1 126 ? -4.388 -6.440 6.353 1.00 93.62 126 GLU A N 1
ATOM 1006 C CA . GLU A 1 126 ? -5.547 -7.328 6.521 1.00 93.62 126 GLU A CA 1
ATOM 1007 C C . GLU A 1 126 ? -5.766 -7.789 7.978 1.00 93.62 126 GLU A C 1
ATOM 1009 O O . GLU A 1 126 ? -6.888 -7.651 8.476 1.00 93.62 126 GLU A O 1
ATOM 1014 N N . PRO A 1 127 ? -4.739 -8.229 8.737 1.00 92.81 127 PRO A N 1
ATOM 1015 C CA . PRO A 1 127 ? -4.913 -8.542 10.158 1.00 92.81 127 PRO A CA 1
ATOM 1016 C C . PRO A 1 127 ? -5.399 -7.347 10.986 1.00 92.81 127 PRO A C 1
ATOM 1018 O O . PRO A 1 127 ? -6.241 -7.504 11.873 1.00 92.81 127 PRO A O 1
ATOM 1021 N N . LEU A 1 128 ? -4.907 -6.143 10.681 1.00 90.75 128 LEU A N 1
ATOM 1022 C CA . LEU A 1 128 ? -5.291 -4.925 11.388 1.00 90.75 128 LEU A CA 1
ATOM 1023 C C . LEU A 1 128 ? -6.749 -4.533 11.098 1.00 90.75 128 LEU A C 1
ATOM 1025 O O . LEU A 1 128 ? -7.486 -4.182 12.023 1.00 90.75 128 LEU A O 1
ATOM 1029 N N . LYS A 1 129 ? -7.199 -4.672 9.842 1.00 88.56 129 LYS A N 1
ATOM 1030 C CA . LYS A 1 129 ? -8.610 -4.503 9.452 1.00 88.56 129 LYS A CA 1
ATOM 1031 C C . LYS A 1 129 ? -9.518 -5.514 10.150 1.00 88.56 129 LYS A C 1
ATOM 1033 O O . LYS A 1 129 ? -10.550 -5.122 10.696 1.00 88.56 129 LYS A O 1
ATOM 1038 N N . ALA A 1 130 ? -9.133 -6.792 10.160 1.00 87.62 130 ALA A N 1
ATOM 1039 C CA . ALA A 1 130 ? -9.903 -7.858 10.795 1.00 87.62 130 ALA A CA 1
ATOM 1040 C C . ALA A 1 130 ? -10.066 -7.612 12.302 1.00 87.62 130 ALA A C 1
ATOM 1042 O O . ALA A 1 130 ? -11.171 -7.711 12.836 1.00 87.62 130 ALA A O 1
ATOM 1043 N N . TYR A 1 131 ? -8.991 -7.202 12.981 1.00 82.38 131 TYR A N 1
ATOM 1044 C CA . TYR A 1 131 ? -9.063 -6.831 14.392 1.00 82.38 131 TYR A CA 1
ATOM 1045 C C . TYR A 1 131 ? -9.958 -5.606 14.616 1.00 82.38 131 TYR A C 1
ATOM 1047 O O . TYR A 1 131 ? -10.793 -5.609 15.519 1.00 82.38 131 TYR A O 1
ATOM 1055 N N . GLY A 1 132 ? -9.859 -4.588 13.754 1.00 77.19 132 GLY A N 1
ATOM 1056 C CA . GLY A 1 132 ? -10.756 -3.432 13.780 1.00 77.19 132 GLY A CA 1
ATOM 1057 C C . GLY A 1 132 ? -12.237 -3.814 13.657 1.00 77.19 132 GLY A C 1
ATOM 1058 O O . GLY A 1 132 ? -13.073 -3.246 14.356 1.00 77.19 132 GLY A O 1
ATOM 1059 N N . ALA A 1 133 ? -12.576 -4.808 12.829 1.00 75.81 133 ALA A N 1
ATOM 1060 C CA . ALA A 1 133 ? -13.943 -5.319 12.711 1.00 75.81 133 ALA A CA 1
ATOM 1061 C C . ALA A 1 133 ? -14.427 -6.010 13.999 1.00 75.81 133 ALA A C 1
ATOM 1063 O O . ALA A 1 133 ? -15.561 -5.798 14.421 1.00 75.81 133 ALA A O 1
ATOM 1064 N N . ILE A 1 134 ? -13.560 -6.779 14.665 1.00 74.31 134 ILE A N 1
ATOM 1065 C CA . ILE A 1 134 ? -13.880 -7.422 15.950 1.00 74.31 134 ILE A CA 1
ATOM 1066 C C . ILE A 1 134 ? -14.113 -6.367 17.037 1.00 74.31 134 ILE A C 1
ATOM 1068 O O . ILE A 1 134 ? -15.090 -6.451 17.782 1.00 74.31 134 ILE A O 1
ATOM 1072 N N . VAL A 1 135 ? -13.241 -5.358 17.124 1.00 68.88 135 VAL A N 1
ATOM 1073 C CA . VAL A 1 135 ? -13.359 -4.287 18.124 1.00 68.88 135 VAL A CA 1
ATOM 1074 C C . VAL A 1 135 ? -14.640 -3.476 17.916 1.00 68.88 135 VAL A C 1
ATOM 1076 O O . VAL A 1 135 ? -15.287 -3.141 18.900 1.00 68.88 135 VAL A O 1
ATOM 1079 N N . LYS A 1 136 ? -15.069 -3.252 16.668 1.00 72.62 136 LYS A N 1
ATOM 1080 C CA . LYS A 1 136 ? -16.334 -2.569 16.343 1.00 72.62 136 LYS A CA 1
ATOM 1081 C C . LYS A 1 136 ? -17.591 -3.280 16.846 1.00 72.62 136 LYS A C 1
ATOM 1083 O O . LYS A 1 136 ? -18.578 -2.614 17.133 1.00 72.62 136 LYS A O 1
ATOM 1088 N N . LEU A 1 137 ? -17.571 -4.608 16.969 1.00 72.19 137 LEU A N 1
ATOM 1089 C CA . LEU A 1 137 ? -18.723 -5.390 17.444 1.00 72.19 137 LEU A CA 1
ATOM 1090 C C . LEU A 1 137 ? -18.821 -5.427 18.979 1.00 72.19 137 LEU A C 1
ATOM 1092 O O . LEU A 1 137 ? -19.910 -5.546 19.540 1.00 72.19 137 LEU A O 1
ATOM 1096 N N . LYS A 1 138 ? -17.695 -5.257 19.685 1.00 72.19 138 LYS A N 1
ATOM 1097 C CA . LYS A 1 138 ? -17.635 -5.341 21.155 1.00 72.19 138 LYS A CA 1
ATOM 1098 C C . LYS A 1 138 ? -18.529 -4.334 21.897 1.00 72.19 138 LYS A C 1
ATOM 1100 O O . LYS A 1 138 ? -19.124 -4.731 22.897 1.00 72.19 138 LYS A O 1
ATOM 1105 N N . PRO A 1 139 ? -18.672 -3.063 21.477 1.00 71.00 139 PRO A N 1
ATOM 1106 C CA . PRO A 1 139 ? -19.591 -2.124 22.113 1.00 71.00 139 PRO A CA 1
ATOM 1107 C C . PRO A 1 139 ? -21.051 -2.575 22.068 1.00 71.00 139 PRO A C 1
ATOM 1109 O O . PRO A 1 139 ? -21.783 -2.343 23.029 1.00 71.00 139 PRO A O 1
ATOM 1112 N N . ASP A 1 140 ? -21.480 -3.213 20.980 1.00 68.19 140 ASP A N 1
ATOM 1113 C CA . ASP A 1 140 ? -22.866 -3.650 20.822 1.00 68.19 140 ASP A CA 1
ATOM 1114 C C . ASP A 1 140 ? -23.146 -4.920 21.636 1.00 68.19 140 ASP A C 1
ATOM 1116 O O . ASP A 1 140 ? -24.173 -4.983 22.316 1.00 68.19 140 ASP A O 1
ATOM 1120 N N . ASP A 1 141 ? -22.179 -5.839 21.726 1.00 63.22 141 ASP A N 1
ATOM 1121 C CA . ASP A 1 141 ? -22.218 -6.961 22.678 1.00 63.22 141 ASP A CA 1
ATOM 1122 C C . ASP A 1 141 ? -22.306 -6.467 24.137 1.00 63.22 141 ASP A C 1
ATOM 1124 O O . ASP A 1 141 ? -23.081 -6.981 24.954 1.00 63.22 141 ASP A O 1
ATOM 1128 N N . LEU A 1 142 ? -21.536 -5.427 24.483 1.00 64.12 142 LEU A N 1
ATOM 1129 C CA . LEU A 1 142 ? -21.547 -4.818 25.818 1.00 64.12 142 LEU A CA 1
ATOM 1130 C C . LEU A 1 142 ? -22.874 -4.107 26.126 1.00 64.12 142 LEU A C 1
ATOM 1132 O O . LEU A 1 142 ? -23.339 -4.125 27.265 1.00 64.12 142 LEU A O 1
ATOM 1136 N N . LYS A 1 143 ? -23.525 -3.500 25.128 1.00 69.75 143 LYS A N 1
ATOM 1137 C CA . LYS A 1 143 ? -24.864 -2.912 25.299 1.00 69.75 143 LYS A CA 1
ATOM 1138 C C . LYS A 1 143 ? -25.926 -3.993 25.466 1.00 69.75 143 LYS A C 1
ATOM 1140 O O . LYS A 1 143 ? -26.768 -3.867 26.353 1.00 69.75 143 LYS A O 1
ATOM 1145 N N . ALA A 1 144 ? -25.877 -5.050 24.655 1.00 69.69 144 ALA A N 1
ATOM 1146 C CA . ALA A 1 144 ? -26.825 -6.158 24.712 1.00 69.69 144 ALA A CA 1
ATOM 1147 C C . ALA A 1 144 ? -26.786 -6.857 26.083 1.00 69.69 144 ALA A C 1
ATOM 1149 O O . ALA A 1 144 ? -27.830 -7.033 26.723 1.00 69.69 144 ALA A O 1
ATOM 1150 N N . THR A 1 145 ? -25.583 -7.155 26.584 1.00 65.94 145 THR A N 1
ATOM 1151 C CA . THR A 1 145 ? -25.374 -7.732 27.924 1.00 65.94 145 THR A CA 1
ATOM 1152 C C . THR A 1 145 ? -25.862 -6.801 29.035 1.00 65.94 145 THR A C 1
ATOM 1154 O O . THR A 1 145 ? -26.536 -7.258 29.961 1.00 65.94 145 THR A O 1
ATOM 1157 N N . PHE A 1 146 ? -25.624 -5.490 28.918 1.00 65.12 146 PHE A N 1
ATOM 1158 C CA . PHE A 1 146 ? -26.154 -4.502 29.860 1.00 65.12 146 PHE A CA 1
ATOM 1159 C C . PHE A 1 146 ? -27.690 -4.482 29.877 1.00 65.12 146 PHE A C 1
ATOM 1161 O O . PHE A 1 146 ? -28.299 -4.523 30.945 1.00 65.12 146 PHE A O 1
ATOM 1168 N N . THR A 1 147 ? -28.348 -4.479 28.712 1.00 70.25 147 THR A N 1
ATOM 1169 C CA . THR A 1 147 ? -29.818 -4.511 28.638 1.00 70.25 147 THR A CA 1
ATOM 1170 C C . THR A 1 147 ? -30.427 -5.801 29.180 1.00 70.25 147 THR A C 1
ATOM 1172 O O . THR A 1 147 ? -31.459 -5.736 29.851 1.00 70.25 147 THR A O 1
ATOM 1175 N N . ALA A 1 148 ? -29.801 -6.957 28.935 1.00 68.38 148 ALA A N 1
ATOM 1176 C CA . ALA A 1 148 ? -30.238 -8.234 29.495 1.00 68.38 148 ALA A CA 1
ATOM 1177 C C . ALA A 1 148 ? -30.152 -8.219 31.029 1.00 68.38 148 ALA A C 1
ATOM 1179 O O . ALA A 1 148 ? -31.149 -8.467 31.708 1.00 68.38 148 ALA A O 1
ATOM 1180 N N . ARG A 1 149 ? -29.015 -7.782 31.584 1.00 63.03 149 ARG A N 1
ATOM 1181 C CA . ARG A 1 149 ? -28.839 -7.656 33.038 1.00 63.03 149 ARG A CA 1
ATOM 1182 C C . ARG A 1 149 ? -29.781 -6.652 33.681 1.00 63.03 149 ARG A C 1
ATOM 1184 O O . ARG A 1 149 ? -30.308 -6.910 34.755 1.00 63.03 149 ARG A O 1
ATOM 1191 N N . ASN A 1 150 ? -30.023 -5.509 33.044 1.00 68.31 150 ASN A N 1
ATOM 1192 C CA . ASN A 1 150 ? -30.923 -4.500 33.599 1.00 68.31 150 ASN A CA 1
ATOM 1193 C C . ASN A 1 150 ? -32.381 -5.011 33.639 1.00 68.31 150 ASN A C 1
ATOM 1195 O O . ASN A 1 150 ? -33.158 -4.627 34.511 1.00 68.31 150 ASN A O 1
ATOM 1199 N N . ARG A 1 151 ? -32.758 -5.929 32.734 1.00 74.12 151 ARG A N 1
ATOM 1200 C CA . ARG A 1 151 ? -34.035 -6.660 32.809 1.00 74.12 151 ARG A CA 1
ATOM 1201 C C . ARG A 1 151 ? -34.052 -7.694 33.938 1.00 74.12 151 ARG A C 1
ATOM 1203 O O . ARG A 1 151 ? -35.080 -7.822 34.595 1.00 74.12 151 ARG A O 1
ATOM 1210 N N . GLU A 1 152 ? -32.958 -8.409 34.184 1.00 70.06 152 GLU A N 1
ATOM 1211 C CA . GLU A 1 152 ? -32.841 -9.360 35.306 1.00 70.06 152 GLU A CA 1
ATOM 1212 C C . GLU A 1 152 ? -32.863 -8.650 36.668 1.00 70.06 152 GLU A C 1
ATOM 1214 O O . GLU A 1 152 ? -33.605 -9.046 37.565 1.00 70.06 152 GLU A O 1
ATOM 1219 N N . ALA A 1 153 ? -32.134 -7.540 36.808 1.00 62.56 153 ALA A N 1
ATOM 1220 C CA . ALA A 1 153 ? -32.095 -6.736 38.028 1.00 62.56 153 ALA A CA 1
ATOM 1221 C C . ALA A 1 153 ? -33.479 -6.176 38.395 1.00 62.56 153 ALA A C 1
ATOM 1223 O O . ALA A 1 153 ? -33.861 -6.206 39.566 1.00 62.56 153 ALA A O 1
ATOM 1224 N N . LYS A 1 154 ? -34.257 -5.731 37.395 1.00 65.12 154 LYS A N 1
ATOM 1225 C CA . LYS A 1 154 ? -35.654 -5.293 37.570 1.00 65.12 154 LYS A CA 1
ATOM 1226 C C . LYS A 1 154 ? -36.593 -6.437 37.966 1.00 65.12 154 LYS A C 1
ATOM 1228 O O . LYS A 1 154 ? -37.495 -6.224 38.769 1.00 65.12 154 LYS A O 1
ATOM 1233 N N . GLN A 1 155 ? -36.380 -7.644 37.440 1.00 62.16 155 GLN A N 1
ATOM 1234 C CA . GLN A 1 155 ? -37.164 -8.826 37.823 1.00 62.16 155 GLN A CA 1
ATOM 1235 C C . GLN A 1 155 ? -36.863 -9.288 39.256 1.00 62.16 155 GLN A C 1
ATOM 1237 O O . GLN A 1 155 ? -37.774 -9.711 39.963 1.00 62.16 155 GLN A O 1
ATOM 1242 N N . LEU A 1 156 ? -35.611 -9.173 39.709 1.00 58.09 156 LEU A N 1
ATOM 1243 C CA . LEU A 1 156 ? -35.214 -9.498 41.083 1.00 58.09 156 LEU A CA 1
ATOM 1244 C C . LEU A 1 156 ? -35.764 -8.489 42.100 1.00 58.09 156 LEU A C 1
ATOM 1246 O O . LEU A 1 156 ? -36.207 -8.890 43.170 1.00 58.09 156 LEU A O 1
ATOM 1250 N N . THR A 1 157 ? -35.823 -7.200 41.752 1.00 56.84 157 THR A N 1
ATOM 1251 C CA . THR A 1 157 ? -36.439 -6.174 42.619 1.00 56.84 157 THR A CA 1
ATOM 1252 C C . THR A 1 157 ? -37.967 -6.241 42.663 1.00 56.84 157 THR A C 1
ATOM 1254 O O . THR A 1 157 ? -38.551 -5.722 43.606 1.00 56.84 157 THR A O 1
ATOM 1257 N N . GLN A 1 158 ? -38.625 -6.886 41.691 1.00 54.50 158 GLN A N 1
ATOM 1258 C CA . GLN A 1 158 ? -40.074 -7.141 41.730 1.00 54.50 158 GLN A CA 1
ATOM 1259 C C . GLN A 1 158 ? -40.468 -8.396 42.531 1.00 54.50 158 GLN A C 1
ATOM 1261 O O . GLN A 1 158 ? -41.646 -8.552 42.842 1.00 54.50 158 GLN A O 1
ATOM 1266 N N . LYS A 1 159 ? -39.527 -9.292 42.865 1.00 46.62 159 LYS A N 1
ATOM 1267 C CA . LYS A 1 159 ? -39.814 -10.566 43.558 1.00 46.62 159 LYS A CA 1
ATOM 1268 C C . LYS A 1 159 ? -39.645 -10.542 45.086 1.00 46.62 159 LYS A C 1
ATOM 1270 O O . LYS A 1 159 ? -39.975 -11.535 45.727 1.00 46.62 159 LYS A O 1
ATOM 1275 N N . GLU A 1 160 ? -39.220 -9.435 45.694 1.00 48.75 160 GLU A N 1
ATOM 1276 C CA . GLU A 1 160 ? -39.315 -9.226 47.152 1.00 48.75 160 GLU A CA 1
ATOM 1277 C C . GLU A 1 160 ? -40.420 -8.188 47.442 1.00 48.75 160 GLU A C 1
ATOM 1279 O O . GLU A 1 160 ? -40.351 -7.118 46.835 1.00 48.75 160 GLU A O 1
ATOM 1284 N N . 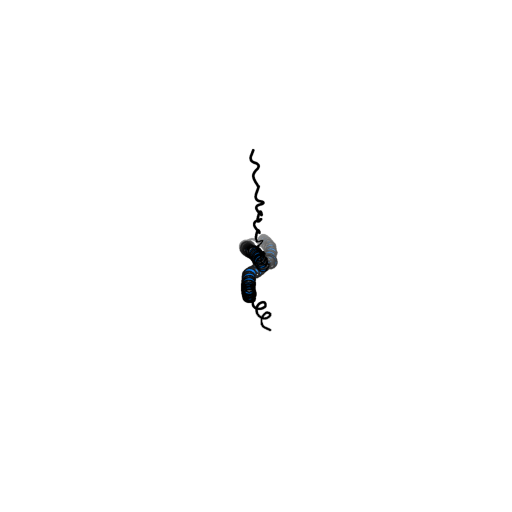PRO A 1 161 ? -41.418 -8.401 48.337 1.00 48.62 161 PRO A N 1
ATOM 1285 C CA . PRO A 1 161 ? -41.696 -9.520 49.250 1.00 48.62 161 PRO A CA 1
ATOM 1286 C C . PRO A 1 161 ? -43.082 -10.177 49.016 1.00 48.62 161 PRO A C 1
ATOM 1288 O O . PRO A 1 161 ? -44.099 -9.499 48.897 1.00 48.62 161 PRO A O 1
ATOM 1291 N N . SER A 1 162 ? -43.168 -11.509 49.028 1.00 40.84 162 SER A N 1
ATOM 1292 C CA . SER A 1 162 ? -44.464 -12.216 49.156 1.00 40.84 162 SER A CA 1
ATOM 1293 C C . SER A 1 162 ? -44.377 -13.546 49.915 1.00 40.84 162 SER A C 1
ATOM 1295 O O . SER A 1 162 ? -45.244 -14.393 49.761 1.00 40.84 162 SER A O 1
ATOM 1297 N N . ASN A 1 163 ? -43.374 -13.717 50.788 1.00 47.94 163 ASN A N 1
ATOM 1298 C CA . ASN A 1 163 ? -43.222 -14.928 51.611 1.00 47.94 163 ASN A CA 1
ATOM 1299 C C . ASN A 1 163 ? -43.219 -14.665 53.133 1.00 47.94 163 ASN A C 1
ATOM 1301 O O . ASN A 1 163 ? -42.714 -15.493 53.880 1.00 47.94 163 ASN A O 1
ATOM 1305 N N . GLU A 1 164 ? -43.784 -13.551 53.619 1.00 41.97 164 GLU A N 1
ATOM 1306 C CA . GLU A 1 164 ? -43.866 -13.283 55.074 1.00 41.97 164 GLU A CA 1
ATOM 1307 C C . GLU A 1 164 ? -45.272 -12.992 55.628 1.00 41.97 164 GLU A C 1
ATOM 1309 O O . GLU A 1 164 ? -45.410 -12.756 56.822 1.00 41.97 164 GLU A O 1
ATOM 1314 N N . THR A 1 165 ? -46.343 -13.078 54.833 1.00 43.44 165 THR A N 1
ATOM 1315 C CA . THR A 1 165 ? -47.714 -12.827 55.337 1.00 43.44 165 THR A CA 1
ATOM 1316 C C . THR A 1 165 ? -48.661 -14.024 55.308 1.00 43.44 165 THR A C 1
ATOM 1318 O O . THR A 1 165 ? -49.802 -13.873 55.721 1.00 43.44 165 THR A O 1
ATOM 1321 N N . HIS A 1 166 ? -48.220 -15.223 54.910 1.00 43.59 166 HIS A N 1
ATOM 1322 C CA . HIS A 1 166 ? -49.106 -16.400 54.841 1.00 43.59 166 HIS A CA 1
ATOM 1323 C C . HIS A 1 166 ? -48.923 -17.441 55.958 1.00 43.59 166 HIS A C 1
ATOM 1325 O O . HIS A 1 166 ? -49.463 -18.538 55.850 1.00 43.59 166 HIS A O 1
ATOM 1331 N N . LEU A 1 167 ? -48.201 -17.109 57.036 1.00 43.00 167 LEU A N 1
ATOM 1332 C CA . LEU A 1 167 ? -47.961 -18.025 58.164 1.00 43.00 167 LEU A CA 1
ATOM 1333 C C . LEU A 1 167 ? -48.475 -17.515 59.525 1.00 43.00 167 LEU A C 1
ATOM 1335 O O . LEU A 1 167 ? -47.978 -17.952 60.559 1.00 43.00 167 LEU A O 1
ATOM 1339 N N . ILE A 1 168 ? -49.435 -16.580 59.539 1.00 47.34 168 ILE A N 1
ATOM 1340 C CA . ILE A 1 168 ? -50.061 -16.086 60.785 1.00 47.34 168 ILE A CA 1
ATOM 1341 C C . ILE A 1 168 ? -51.565 -16.428 60.877 1.00 47.34 168 ILE A C 1
ATOM 1343 O O . ILE A 1 168 ? -52.111 -16.368 61.970 1.00 47.34 168 ILE A O 1
ATOM 1347 N N . ASP A 1 169 ? -52.209 -16.904 59.803 1.00 38.91 169 ASP A N 1
ATOM 1348 C CA . ASP A 1 169 ? -53.644 -17.256 59.812 1.00 38.91 169 ASP A CA 1
ATOM 1349 C C . ASP A 1 169 ? -53.921 -18.716 59.388 1.00 38.91 169 ASP A C 1
ATOM 1351 O O . ASP A 1 169 ? -54.639 -18.967 58.418 1.00 38.91 169 ASP A O 1
ATOM 1355 N N . MET A 1 170 ? -53.361 -19.694 60.113 1.00 41.19 170 MET A N 1
ATOM 1356 C CA . MET A 1 170 ? -53.851 -21.086 60.122 1.00 41.19 170 MET A CA 1
ATOM 1357 C C . MET A 1 170 ? -53.783 -21.700 61.515 1.00 41.19 170 MET A C 1
ATOM 1359 O O . MET A 1 170 ? -52.728 -21.547 62.171 1.00 41.19 170 MET A O 1
#

Radius of gyration: 41.15 Å; chains: 1; bounding box: 80×41×146 Å

Sequence (170 aa):
MRLGVARVGRLRAPVVKLQPLAPGRLLGKMLRRTLESQDSQTRQLQDAVKNVEKHFGELCQIFTAYVWKTARLRDKADLLVNEINVYASTEAPNLKQGLKNFADEFAKLQDYRQAEVERLEAKVVEPLKAYGAIVKLKPDDLKATFTARNREAKQLTQKEPSNETHLIDM

Foldseek 3Di:
DDDDDDDDDDPDDPPPPPDPPPVVVVVVVVVVVVVVVVVVVLVVVLVVLVVCLVVLVVVLVVLVVVLVVLVVVLVVLVVVLVVLQVVLVVDDPVVSVVSNVVSVVSNVVSVVSVVVSVCSCVPPNVVSVVVSVVSVCVNVVSVVVVVVVVVVVVVVVVPPDDPPPPPPPD

Secondary structure (DSSP, 8-state):
----------------------HHHHHHHHHHHHHHHHHHHHHHHHHHHHHHHHHHHHHHHHHHHHHHHHHHHHHHHHHHHHHHHHHHTTS-HHHHHHHHHHHHHHHHHHHHHHHHHHHHIIIIIHHHHHHHHHHHHHHHHHHHHHHHHHHHHHHHHHS-SSSSSSSS--

InterPro domains:
  IPR009602 CBY1-interacting BAR domain-containing protein/FAM92 [PF06730] (30-160)
  IPR009602 CBY1-interacting BAR domain-containing protein/FAM92 [PTHR21223] (33-160)
  IPR027267 AH/BAR domain superfamily [G3DSA:1.20.1270.60] (29-159)